Protein AF-A0A1Y1MQ77-F1 (afdb_monomer_lite)

Organism: Photinus pyralis (NCBI:txid7054)

Structure (mmCIF, N/CA/C/O backbone):
data_AF-A0A1Y1MQ77-F1
#
_entry.id   AF-A0A1Y1MQ77-F1
#
loop_
_atom_site.group_PDB
_atom_site.id
_atom_site.type_symbol
_atom_site.label_atom_id
_atom_site.label_alt_id
_atom_site.label_comp_id
_atom_site.label_asym_id
_atom_site.label_entity_id
_atom_site.label_seq_id
_atom_site.pdbx_PDB_ins_code
_atom_site.Cartn_x
_atom_site.Cartn_y
_atom_site.Cartn_z
_atom_site.occupancy
_atom_site.B_iso_or_equiv
_atom_site.auth_seq_id
_atom_site.auth_comp_id
_atom_site.auth_asym_id
_atom_site.auth_atom_id
_atom_site.pdbx_PDB_model_num
ATOM 1 N N . SER A 1 1 ? -3.192 15.026 10.049 1.00 52.22 1 SER A N 1
ATOM 2 C CA . SER A 1 1 ? -3.582 14.758 8.651 1.00 52.22 1 SER A CA 1
ATOM 3 C C . SER A 1 1 ? -4.442 13.511 8.616 1.00 52.22 1 SER A C 1
ATOM 5 O O . SER A 1 1 ? -4.082 12.565 9.299 1.00 52.22 1 SER A O 1
ATOM 7 N N . SER A 1 2 ? -5.575 13.502 7.910 1.00 74.06 2 SER A N 1
ATOM 8 C CA . SER A 1 2 ? -6.420 12.309 7.744 1.00 74.06 2 SER A CA 1
ATOM 9 C C . SER A 1 2 ? -6.067 11.591 6.438 1.00 74.06 2 SER A C 1
ATOM 11 O O . SER A 1 2 ? -5.921 12.231 5.397 1.00 74.06 2 SER A O 1
ATOM 13 N N . ILE A 1 3 ? -5.901 10.267 6.482 1.00 86.00 3 ILE A N 1
ATOM 14 C CA . ILE A 1 3 ? -5.677 9.459 5.277 1.00 86.00 3 ILE A CA 1
ATOM 15 C C . ILE A 1 3 ? -6.995 9.326 4.511 1.00 86.00 3 ILE A C 1
ATOM 17 O O . ILE A 1 3 ? -8.005 8.900 5.071 1.00 86.00 3 ILE A O 1
ATOM 21 N N . ILE A 1 4 ? -6.967 9.645 3.214 1.00 92.31 4 ILE A N 1
ATOM 22 C CA . ILE A 1 4 ? -8.084 9.435 2.287 1.00 92.31 4 ILE A CA 1
ATOM 23 C C . ILE A 1 4 ? -7.688 8.323 1.319 1.00 92.31 4 ILE A C 1
ATOM 25 O O . ILE A 1 4 ? -6.794 8.504 0.493 1.00 92.31 4 ILE A O 1
ATOM 29 N N . LEU A 1 5 ? -8.367 7.180 1.410 1.00 93.00 5 LEU A N 1
ATOM 30 C CA . LEU A 1 5 ? -8.202 6.073 0.471 1.00 93.00 5 LEU A CA 1
ATOM 31 C C . LEU A 1 5 ? -9.261 6.147 -0.627 1.00 93.00 5 LEU A C 1
ATOM 33 O O . LEU A 1 5 ? -10.425 6.453 -0.359 1.00 93.00 5 LEU A O 1
ATOM 37 N N . ARG A 1 6 ? -8.857 5.841 -1.862 1.00 94.31 6 ARG A N 1
ATOM 38 C CA . ARG A 1 6 ? -9.754 5.727 -3.014 1.00 94.31 6 ARG A CA 1
ATOM 39 C C . ARG A 1 6 ? -9.504 4.425 -3.757 1.00 94.31 6 ARG A C 1
ATOM 41 O O . ARG A 1 6 ? -8.361 3.973 -3.827 1.00 94.31 6 ARG A O 1
ATOM 48 N N . ASP A 1 7 ? -10.566 3.830 -4.285 1.00 91.19 7 ASP A N 1
ATOM 49 C CA . ASP A 1 7 ? -10.454 2.684 -5.185 1.00 91.19 7 ASP A CA 1
ATOM 50 C C . ASP A 1 7 ? -10.125 3.115 -6.628 1.00 91.19 7 ASP A C 1
ATOM 52 O O . ASP A 1 7 ? -9.948 4.298 -6.931 1.00 91.19 7 ASP A O 1
ATOM 56 N N . TYR A 1 8 ? -10.029 2.139 -7.532 1.00 91.94 8 TYR A N 1
ATOM 57 C CA . TYR A 1 8 ? -9.708 2.376 -8.942 1.00 91.94 8 TYR A CA 1
ATOM 58 C C . TYR A 1 8 ? -10.798 3.147 -9.704 1.00 91.94 8 TYR A C 1
ATOM 60 O O . TYR A 1 8 ? -10.521 3.692 -10.769 1.00 91.94 8 TYR A O 1
ATOM 68 N N . GLN A 1 9 ? -12.020 3.210 -9.168 1.00 95.44 9 GLN A N 1
ATOM 69 C CA . GLN A 1 9 ? -13.136 3.986 -9.714 1.00 95.44 9 GLN A CA 1
ATOM 70 C C . GLN A 1 9 ? -13.212 5.383 -9.084 1.00 95.44 9 GLN A C 1
ATOM 72 O O . GLN A 1 9 ? -14.177 6.108 -9.315 1.00 95.44 9 GLN A O 1
ATOM 77 N N . ASN A 1 10 ? -12.197 5.772 -8.299 1.00 93.75 10 ASN A N 1
ATOM 78 C CA . ASN A 1 10 ? -12.132 7.033 -7.564 1.00 93.75 10 ASN A CA 1
ATOM 79 C C . ASN A 1 10 ? -13.191 7.157 -6.447 1.00 93.75 10 ASN A C 1
ATOM 81 O O . ASN A 1 10 ? -13.445 8.257 -5.950 1.00 93.75 10 ASN A O 1
ATOM 85 N N . THR A 1 11 ? -13.772 6.039 -6.003 1.00 94.44 11 THR A N 1
ATOM 86 C CA . THR A 1 11 ? -14.700 6.009 -4.869 1.00 94.44 11 THR A CA 1
ATOM 87 C C . THR A 1 11 ? -13.918 6.076 -3.565 1.00 94.44 11 THR A C 1
ATOM 89 O O . THR A 1 11 ? -12.953 5.336 -3.366 1.00 94.44 11 THR A O 1
ATOM 92 N N . VAL A 1 12 ? -14.334 6.957 -2.651 1.00 94.81 12 VAL A N 1
ATOM 93 C CA . VAL A 1 12 ? -13.716 7.082 -1.324 1.00 94.81 12 VAL A CA 1
ATOM 94 C C . VAL A 1 12 ? -14.032 5.847 -0.483 1.00 94.81 12 VAL A C 1
ATOM 96 O O . VAL A 1 12 ? -15.191 5.465 -0.333 1.00 94.81 12 VAL A O 1
ATOM 99 N N . ILE A 1 13 ? -12.997 5.245 0.100 1.00 94.25 13 ILE A N 1
ATOM 100 C CA . ILE A 1 13 ? -13.124 4.106 1.009 1.00 94.25 13 ILE A CA 1
ATOM 101 C C . ILE A 1 13 ? -13.224 4.647 2.441 1.00 94.25 13 ILE A C 1
ATOM 103 O O . ILE A 1 13 ? -12.276 5.287 2.903 1.00 94.25 13 ILE A O 1
ATOM 107 N N . PRO A 1 14 ? -14.327 4.392 3.170 1.00 94.94 14 PRO A N 1
ATOM 108 C CA . PRO A 1 14 ? -14.449 4.827 4.556 1.00 94.94 14 PRO A CA 1
ATOM 109 C C . PRO A 1 14 ? -13.414 4.134 5.455 1.00 94.94 14 PRO A C 1
ATOM 111 O O . PRO A 1 14 ? -13.288 2.904 5.441 1.00 94.94 14 PRO A O 1
ATOM 114 N N . THR A 1 15 ? -12.690 4.920 6.250 1.00 94.12 15 THR A N 1
ATOM 115 C CA . THR A 1 15 ? -11.643 4.462 7.172 1.00 94.12 15 THR A CA 1
ATOM 116 C C . THR A 1 15 ? -12.095 4.613 8.625 1.00 94.12 15 THR A C 1
ATOM 118 O O . THR A 1 15 ? -12.717 5.606 8.993 1.00 94.12 15 THR A O 1
ATOM 121 N N . LEU A 1 16 ? -11.800 3.608 9.453 1.00 94.62 16 LEU A N 1
ATOM 122 C CA . LEU A 1 16 ? -12.015 3.640 10.904 1.00 94.62 16 LEU A CA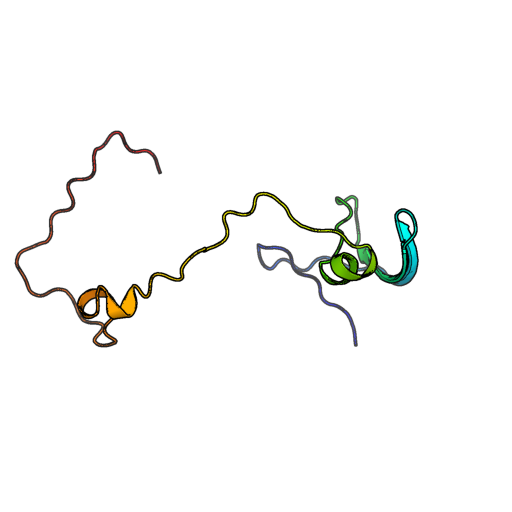 1
ATOM 123 C C . LEU A 1 16 ? -10.818 4.248 11.640 1.00 94.62 16 LEU A C 1
ATOM 125 O O . LEU A 1 16 ? -10.986 4.845 12.699 1.00 94.62 16 LEU A O 1
ATOM 129 N N . GLY A 1 17 ? -9.615 4.104 11.084 1.00 93.81 17 GLY A N 1
ATOM 130 C CA . GLY A 1 17 ? -8.409 4.668 11.670 1.00 93.81 17 GLY A CA 1
ATOM 131 C C . GLY A 1 17 ? -7.131 4.091 11.083 1.00 93.81 17 GLY A C 1
ATOM 132 O O . GLY A 1 17 ? -7.154 3.259 10.173 1.00 93.81 17 GLY A O 1
ATOM 133 N N . GLU A 1 18 ? -6.021 4.552 11.640 1.00 95.19 18 GLU A N 1
ATOM 134 C CA . GLU A 1 18 ? -4.669 4.102 11.340 1.00 95.19 18 GLU A CA 1
ATOM 135 C C . GLU A 1 18 ? -3.956 3.788 12.656 1.00 95.19 18 GLU A C 1
ATOM 137 O O . GLU A 1 18 ? -4.107 4.512 13.643 1.00 95.19 18 GLU A O 1
ATOM 142 N N . CYS A 1 19 ? -3.178 2.713 12.673 1.00 95.56 19 CYS A N 1
ATOM 143 C CA . CYS A 1 19 ? -2.286 2.391 13.775 1.00 95.56 19 CYS A CA 1
ATOM 144 C C . CYS A 1 19 ? -0.979 1.791 13.259 1.00 95.56 19 CYS A C 1
ATOM 146 O O . CYS A 1 19 ? -0.870 1.367 12.110 1.00 95.56 19 CYS A O 1
ATOM 148 N N . LEU A 1 20 ? 0.025 1.756 14.129 1.00 97.69 20 LEU A N 1
ATOM 149 C CA . LEU A 1 20 ? 1.244 1.000 13.891 1.00 97.69 20 LEU A CA 1
ATOM 150 C C . LEU A 1 20 ? 1.081 -0.406 14.463 1.00 97.69 20 LEU A C 1
ATOM 152 O O . LEU A 1 20 ? 0.575 -0.568 15.573 1.00 97.69 20 LEU A O 1
ATOM 156 N N . VAL A 1 21 ? 1.525 -1.405 13.709 1.00 97.50 21 VAL A N 1
ATOM 157 C CA . VAL A 1 21 ? 1.509 -2.812 14.117 1.00 97.50 21 VAL A CA 1
ATOM 158 C C . VAL A 1 21 ? 2.884 -3.428 13.929 1.00 97.50 21 VAL A C 1
ATOM 160 O O . VAL A 1 21 ? 3.585 -3.125 12.962 1.00 97.50 21 VAL A O 1
ATOM 163 N N . GLU A 1 22 ? 3.273 -4.293 14.857 1.00 98.00 22 GLU A N 1
ATOM 164 C CA . GLU A 1 22 ? 4.436 -5.157 14.686 1.00 98.00 22 GLU A CA 1
ATOM 165 C C . GLU A 1 22 ? 4.066 -6.320 13.772 1.00 98.00 22 GLU A C 1
ATOM 167 O O . GLU A 1 22 ? 3.021 -6.953 13.935 1.00 98.00 22 GLU A O 1
ATOM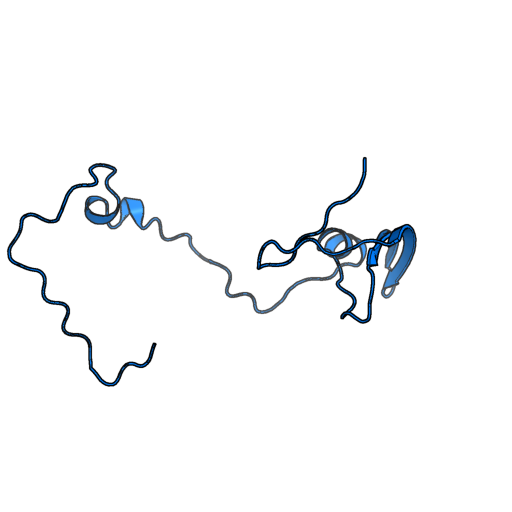 172 N N . VAL A 1 23 ? 4.908 -6.570 12.776 1.00 96.44 23 VAL A N 1
ATOM 173 C CA . VAL A 1 23 ? 4.682 -7.616 11.786 1.00 96.44 23 VAL A CA 1
ATOM 174 C C . VAL A 1 23 ? 5.943 -8.409 11.546 1.00 96.44 23 VAL A C 1
ATOM 176 O O . VAL A 1 23 ? 7.044 -7.859 11.544 1.00 96.44 23 VAL A O 1
ATOM 179 N N . GLU A 1 24 ? 5.761 -9.700 11.288 1.00 96.81 24 GLU A N 1
ATOM 180 C CA . GLU A 1 24 ? 6.858 -10.641 11.117 1.00 96.81 24 GLU A CA 1
ATOM 181 C C . GLU A 1 24 ? 6.645 -11.524 9.891 1.00 96.81 24 GLU A C 1
ATOM 183 O O . GLU A 1 24 ? 5.535 -11.972 9.588 1.00 96.81 24 GLU A O 1
ATOM 188 N N . ARG A 1 25 ? 7.737 -11.792 9.174 1.00 95.62 25 ARG A N 1
ATOM 189 C CA . ARG A 1 25 ? 7.790 -12.769 8.086 1.00 95.62 25 ARG A CA 1
ATOM 190 C C . ARG A 1 25 ? 9.156 -13.444 8.066 1.00 95.62 25 ARG A C 1
ATOM 192 O O . ARG A 1 25 ? 10.145 -12.873 7.600 1.00 95.62 25 ARG A O 1
ATOM 199 N N . GLY A 1 26 ? 9.200 -14.699 8.505 1.00 94.81 26 GLY A N 1
ATOM 200 C CA . GLY A 1 26 ? 10.455 -15.438 8.629 1.00 94.81 26 GLY A CA 1
ATOM 201 C C . GLY A 1 26 ? 11.378 -14.756 9.637 1.00 94.81 26 GLY A C 1
ATOM 202 O O . GLY A 1 26 ? 10.991 -14.561 10.777 1.00 94.81 26 GLY A O 1
ATOM 203 N N . GLN A 1 27 ? 12.580 -14.371 9.204 1.00 96.00 27 GLN A N 1
ATOM 204 C CA . GLN A 1 27 ? 13.584 -13.695 10.043 1.00 96.00 27 GLN A CA 1
ATOM 205 C C . GLN A 1 27 ? 13.520 -12.158 9.952 1.00 96.00 27 GLN A C 1
ATOM 207 O O . GLN A 1 27 ? 14.470 -11.471 10.322 1.00 96.00 27 GLN A O 1
ATOM 212 N N . ARG A 1 28 ? 12.448 -11.603 9.371 1.00 96.38 28 ARG A N 1
ATOM 213 C CA . ARG A 1 28 ? 12.257 -10.156 9.220 1.00 96.38 28 ARG A CA 1
ATOM 214 C C . ARG A 1 28 ? 11.084 -9.698 10.071 1.00 96.38 28 ARG A C 1
ATOM 216 O O . ARG A 1 28 ? 9.987 -10.225 9.898 1.00 96.38 28 ARG A O 1
ATOM 223 N N . SER A 1 29 ? 11.313 -8.669 10.878 1.00 96.94 29 SER A N 1
ATOM 224 C CA . SER A 1 29 ? 10.285 -8.010 11.684 1.00 96.94 29 SER A CA 1
ATOM 225 C C . SER A 1 29 ? 10.358 -6.497 11.489 1.00 96.94 29 SER A C 1
ATOM 227 O O . SER A 1 29 ? 11.441 -5.939 11.285 1.00 96.94 29 SER A O 1
ATOM 229 N N . ALA A 1 30 ? 9.208 -5.827 11.498 1.00 97.31 30 ALA A N 1
ATOM 230 C CA . ALA A 1 30 ? 9.118 -4.376 11.369 1.00 97.31 30 ALA A CA 1
ATOM 231 C C . ALA A 1 30 ? 7.829 -3.840 12.003 1.00 97.31 30 ALA A C 1
ATOM 233 O O . ALA A 1 30 ? 6.811 -4.523 12.030 1.00 97.31 30 ALA A O 1
ATOM 234 N N . THR A 1 31 ? 7.853 -2.582 12.439 1.00 98.12 31 THR A N 1
ATOM 235 C CA . THR A 1 31 ? 6.647 -1.837 12.816 1.00 98.12 31 THR A CA 1
ATOM 236 C C . THR A 1 31 ? 6.144 -1.058 11.603 1.00 98.12 31 THR A C 1
ATOM 238 O O . THR A 1 31 ? 6.863 -0.203 11.082 1.00 98.12 31 THR A O 1
ATOM 241 N N . LEU A 1 32 ? 4.934 -1.354 11.123 1.00 97.25 32 LEU A N 1
ATOM 242 C CA . LEU A 1 32 ? 4.384 -0.801 9.879 1.00 97.25 32 LEU A CA 1
ATOM 243 C C . LEU A 1 32 ? 2.962 -0.250 10.069 1.00 97.25 32 LEU A C 1
ATOM 245 O O . LEU A 1 32 ? 2.240 -0.713 10.951 1.00 97.25 32 LEU A O 1
ATOM 249 N N . PRO A 1 33 ? 2.538 0.733 9.250 1.00 96.19 33 PRO A N 1
ATOM 250 C CA . PRO A 1 33 ? 1.197 1.299 9.340 1.00 96.19 33 PRO A CA 1
ATOM 251 C C . PRO A 1 33 ? 0.139 0.328 8.810 1.00 96.19 33 PRO A C 1
ATOM 253 O O . PRO A 1 33 ? 0.284 -0.236 7.719 1.00 96.19 33 PRO A O 1
ATOM 256 N N . LEU A 1 34 ? -0.944 0.194 9.573 1.00 96.12 34 LEU A N 1
ATOM 257 C CA . LEU A 1 34 ? -2.169 -0.523 9.249 1.00 96.12 34 LEU A CA 1
ATOM 258 C C . LEU A 1 34 ? -3.333 0.469 9.217 1.00 96.12 34 LEU A C 1
ATOM 260 O O . LEU A 1 34 ? -3.583 1.182 10.186 1.00 96.12 34 LEU A O 1
ATOM 264 N N . ILE A 1 35 ? -4.077 0.470 8.113 1.00 95.81 35 ILE A N 1
ATOM 265 C CA . ILE A 1 35 ? -5.292 1.272 7.961 1.00 95.81 35 ILE A CA 1
ATOM 266 C C . ILE A 1 35 ? -6.494 0.338 8.060 1.00 95.81 35 ILE A C 1
ATOM 268 O O . ILE A 1 35 ? -6.613 -0.618 7.292 1.00 95.81 35 ILE A O 1
ATOM 272 N N . VAL A 1 36 ? -7.403 0.632 8.986 1.00 95.31 36 VAL A N 1
ATOM 273 C CA . VAL A 1 36 ? -8.641 -0.129 9.169 1.00 95.31 36 VAL A CA 1
ATOM 274 C C . VAL A 1 36 ? -9.745 0.536 8.353 1.00 95.31 36 VAL A C 1
ATOM 276 O O . VAL A 1 36 ? -9.988 1.735 8.484 1.00 95.31 36 VAL A O 1
ATOM 279 N N . THR A 1 37 ? -10.420 -0.235 7.500 1.00 94.75 37 THR A N 1
ATOM 280 C CA . THR A 1 37 ? -11.526 0.250 6.655 1.00 94.75 37 THR A CA 1
ATOM 281 C C . THR A 1 37 ? -12.867 -0.290 7.135 1.00 94.75 37 THR A C 1
ATOM 283 O O . THR A 1 37 ? -12.926 -1.282 7.859 1.00 94.75 37 THR A O 1
ATOM 286 N N . VAL A 1 38 ? -13.953 0.380 6.753 1.00 94.50 38 VAL A N 1
ATOM 287 C CA . VAL A 1 38 ? -15.314 -0.059 7.080 1.00 94.50 38 VAL A CA 1
ATOM 288 C C . VAL A 1 38 ? -15.758 -1.184 6.140 1.00 94.50 38 VAL A C 1
ATOM 290 O O . VAL A 1 38 ? -15.634 -1.084 4.912 1.00 94.50 38 VAL A O 1
ATOM 293 N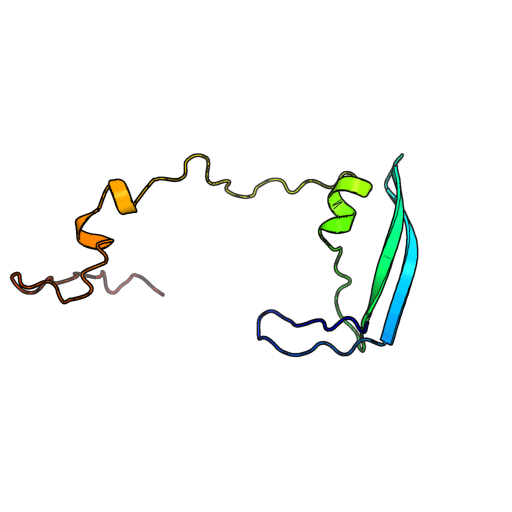 N . GLY A 1 39 ? -16.373 -2.213 6.729 1.00 92.56 39 GLY A N 1
ATOM 294 C CA . GLY A 1 39 ? -16.993 -3.334 6.024 1.00 92.56 39 GLY A CA 1
ATOM 295 C C . GLY A 1 39 ? -16.066 -4.534 5.831 1.00 92.56 39 GLY A C 1
ATOM 296 O O . GLY A 1 39 ? -14.909 -4.528 6.240 1.00 92.56 39 GLY A O 1
ATOM 297 N N . ASN A 1 40 ? -16.597 -5.584 5.205 1.00 89.62 40 ASN A N 1
ATOM 298 C CA . ASN A 1 40 ? -15.837 -6.790 4.894 1.00 89.62 40 ASN A CA 1
ATOM 299 C C . ASN A 1 40 ? -15.175 -6.648 3.516 1.00 89.62 40 ASN A C 1
ATOM 301 O O . ASN A 1 40 ? -15.859 -6.635 2.490 1.00 89.62 40 ASN A O 1
ATOM 305 N N . ARG A 1 41 ? -13.851 -6.496 3.495 1.00 87.62 41 ARG A N 1
ATOM 306 C CA . ARG A 1 41 ? -13.035 -6.330 2.285 1.00 87.62 41 ARG A CA 1
ATOM 307 C C . ARG A 1 41 ? -11.782 -7.184 2.420 1.00 87.62 41 ARG A C 1
ATOM 309 O O . ARG A 1 41 ? -11.321 -7.429 3.532 1.00 87.62 41 ARG A O 1
ATOM 316 N N . ALA A 1 42 ? -11.212 -7.607 1.295 1.00 92.56 42 ALA A N 1
ATOM 317 C CA . ALA A 1 42 ? -9.924 -8.288 1.312 1.00 92.56 42 ALA A CA 1
ATOM 318 C C . ALA A 1 42 ? -8.854 -7.384 1.945 1.00 92.56 42 ALA A C 1
ATOM 320 O O . ALA A 1 42 ? -8.737 -6.210 1.587 1.00 92.56 42 ALA A O 1
ATOM 321 N N . SER A 1 43 ? -8.070 -7.934 2.873 1.00 93.31 43 SER A N 1
ATOM 322 C CA . SER A 1 43 ? -6.913 -7.235 3.427 1.00 93.31 43 SER A CA 1
ATOM 323 C C . SER A 1 43 ? -5.868 -7.036 2.334 1.00 93.31 43 SER A C 1
ATOM 325 O O . SER A 1 43 ? -5.484 -7.981 1.646 1.00 93.31 43 SER A O 1
ATOM 327 N N . LEU A 1 44 ? -5.407 -5.798 2.178 1.00 94.00 44 LEU A N 1
ATOM 328 C CA . LEU A 1 44 ? -4.404 -5.434 1.187 1.00 94.00 44 LEU A CA 1
ATOM 329 C C . LEU A 1 44 ? -3.090 -5.101 1.882 1.00 94.00 44 LEU A C 1
ATOM 331 O O . LEU A 1 44 ? -3.065 -4.363 2.865 1.00 94.00 44 LEU A O 1
ATOM 335 N N . LEU A 1 45 ? -1.995 -5.616 1.330 1.00 93.25 45 LEU A N 1
ATOM 336 C CA . LEU A 1 45 ? -0.649 -5.327 1.800 1.00 93.25 45 LEU A CA 1
ATOM 337 C C . LEU A 1 45 ? -0.038 -4.238 0.912 1.00 93.25 45 LEU A C 1
ATOM 339 O O . LEU A 1 45 ? 0.133 -4.416 -0.295 1.00 93.25 45 LEU A O 1
ATOM 343 N N . GLY A 1 46 ? 0.245 -3.082 1.511 1.00 92.75 46 GLY A N 1
ATOM 344 C CA . GLY A 1 46 ? 0.794 -1.929 0.801 1.00 92.75 46 GLY A CA 1
ATOM 345 C C . GLY A 1 46 ? 2.225 -2.168 0.317 1.00 92.75 46 GLY A C 1
ATOM 346 O O . GLY A 1 46 ? 2.992 -2.909 0.927 1.00 92.75 46 GLY A O 1
ATOM 347 N N . AR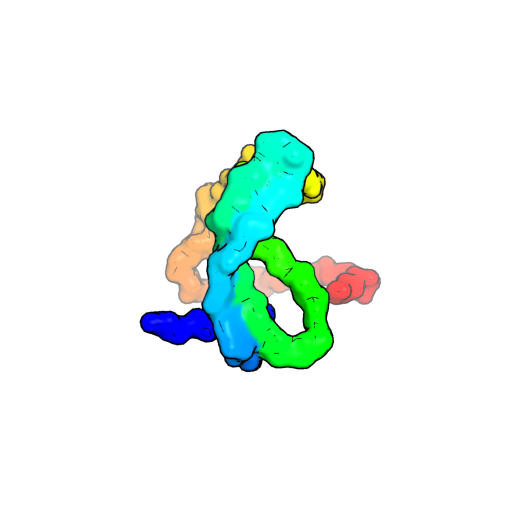G A 1 47 ? 2.635 -1.493 -0.765 1.00 93.94 47 ARG A N 1
ATOM 348 C CA . ARG A 1 47 ? 4.000 -1.624 -1.318 1.00 93.94 47 ARG A CA 1
ATOM 349 C C . ARG A 1 47 ? 5.100 -1.250 -0.319 1.00 93.94 47 ARG A C 1
ATOM 351 O O . ARG A 1 47 ? 6.189 -1.803 -0.381 1.00 93.94 47 ARG A O 1
ATOM 358 N N . ASN A 1 48 ? 4.813 -0.359 0.628 1.00 93.31 48 ASN A N 1
ATOM 359 C CA . ASN A 1 48 ? 5.736 0.028 1.700 1.00 93.31 48 ASN A CA 1
ATOM 360 C C . ASN A 1 48 ? 6.116 -1.141 2.629 1.00 93.31 48 ASN A C 1
ATOM 362 O O . ASN A 1 48 ? 7.152 -1.085 3.284 1.00 93.31 48 ASN A O 1
ATOM 366 N N . TRP A 1 49 ? 5.318 -2.211 2.666 1.00 96.19 49 TRP A N 1
ATOM 367 C CA . TRP A 1 49 ? 5.627 -3.416 3.434 1.00 96.19 49 TRP A CA 1
ATOM 368 C C . TRP A 1 49 ? 6.581 -4.361 2.690 1.00 96.19 49 TRP A C 1
ATOM 370 O O . TRP A 1 49 ? 7.185 -5.229 3.317 1.00 96.19 49 TRP A O 1
ATOM 380 N N . PHE A 1 50 ? 6.746 -4.212 1.369 1.00 95.00 50 PHE A N 1
ATOM 381 C CA . PHE A 1 50 ? 7.449 -5.201 0.550 1.00 95.00 50 PHE A CA 1
ATOM 382 C C . PHE A 1 50 ? 8.923 -5.297 0.903 1.00 95.00 50 PHE A C 1
ATOM 384 O O . PHE A 1 50 ? 9.396 -6.377 1.231 1.00 95.00 50 PHE A O 1
ATOM 391 N N . GLU A 1 51 ? 9.639 -4.178 0.894 1.00 94.12 51 GLU A N 1
ATOM 392 C CA . GLU A 1 51 ? 11.061 -4.154 1.241 1.00 94.12 51 GLU A CA 1
ATOM 393 C C . GLU A 1 51 ? 11.290 -4.667 2.672 1.00 94.12 51 GLU A C 1
ATOM 395 O O . GLU A 1 51 ? 12.131 -5.534 2.906 1.00 94.12 51 GLU A O 1
ATOM 400 N N . LYS A 1 52 ? 10.471 -4.195 3.620 1.00 96.31 52 LYS A N 1
ATOM 401 C CA . LYS A 1 52 ? 10.594 -4.503 5.053 1.00 96.31 52 LYS A CA 1
ATOM 402 C C . LYS A 1 52 ? 10.361 -5.980 5.358 1.00 96.31 52 LYS A C 1
ATOM 404 O O . LYS A 1 52 ? 11.056 -6.552 6.189 1.00 96.31 52 LYS A O 1
ATOM 409 N N . LEU A 1 53 ? 9.447 -6.618 4.630 1.00 95.75 53 LEU A N 1
ATOM 410 C CA . LEU A 1 53 ? 9.173 -8.052 4.741 1.00 95.75 53 LEU A CA 1
ATOM 411 C C . LEU A 1 53 ? 9.933 -8.892 3.701 1.00 95.75 53 LEU A C 1
ATOM 413 O O . LEU A 1 53 ? 9.776 -10.114 3.655 1.00 95.75 53 LEU A O 1
ATOM 417 N N . GLY A 1 54 ? 10.751 -8.257 2.857 1.00 94.31 54 GLY A N 1
ATOM 418 C CA . GLY A 1 54 ? 11.419 -8.830 1.685 1.00 94.31 54 GLY A CA 1
ATOM 419 C C . GLY A 1 54 ? 10.494 -9.628 0.767 1.00 94.31 54 GLY A C 1
ATOM 420 O O . GLY A 1 54 ? 10.773 -10.780 0.424 1.00 94.31 54 GLY A O 1
ATOM 421 N N . LEU A 1 55 ? 9.345 -9.045 0.437 1.00 93.25 55 LEU A N 1
ATOM 422 C CA . LEU A 1 55 ? 8.447 -9.502 -0.615 1.00 93.25 55 LEU A CA 1
ATOM 423 C C . LEU A 1 55 ? 8.961 -8.992 -1.961 1.00 93.25 55 LEU A C 1
ATOM 425 O O . LEU A 1 55 ? 9.363 -7.837 -2.091 1.00 93.25 55 LEU A O 1
ATOM 429 N N . THR A 1 56 ? 8.904 -9.848 -2.970 1.00 89.50 56 THR A N 1
ATOM 430 C CA . THR A 1 56 ? 9.225 -9.513 -4.357 1.00 89.50 56 THR A CA 1
ATOM 431 C C . THR A 1 56 ? 8.072 -9.962 -5.243 1.00 89.50 56 THR A C 1
ATOM 433 O O . THR A 1 56 ? 7.414 -10.963 -4.961 1.00 89.50 56 THR A O 1
ATOM 436 N N . ILE A 1 57 ? 7.795 -9.200 -6.300 1.00 84.75 57 ILE A N 1
ATOM 437 C CA . ILE A 1 57 ? 6.815 -9.594 -7.314 1.00 84.75 57 ILE A CA 1
ATOM 438 C C . ILE A 1 57 ? 7.585 -10.289 -8.433 1.00 84.75 57 ILE A C 1
ATOM 440 O O . ILE A 1 57 ? 8.429 -9.668 -9.077 1.00 84.75 57 ILE A O 1
ATOM 444 N N . ALA A 1 58 ? 7.306 -11.570 -8.651 1.00 82.31 58 ALA A N 1
ATOM 445 C CA . ALA A 1 58 ? 7.824 -12.332 -9.783 1.00 82.31 58 ALA A CA 1
ATOM 446 C C . ALA A 1 58 ? 6.780 -12.385 -10.912 1.00 82.31 58 ALA A C 1
ATOM 448 O O . ALA A 1 58 ? 5.582 -12.292 -10.652 1.00 82.31 58 ALA A O 1
ATOM 449 N N . GLY A 1 59 ? 7.224 -12.544 -12.162 1.00 71.62 59 GLY A N 1
ATOM 450 C CA . GLY A 1 59 ? 6.324 -12.769 -13.303 1.00 71.62 59 GLY A CA 1
ATOM 451 C C . GLY A 1 59 ? 5.635 -11.523 -13.867 1.00 71.62 59 GLY A C 1
ATOM 452 O O . GLY A 1 59 ? 4.752 -11.649 -14.709 1.00 71.62 59 GLY A O 1
ATOM 453 N N . VAL A 1 60 ? 6.036 -10.318 -13.456 1.00 69.38 60 VAL A N 1
ATOM 454 C CA . VAL A 1 60 ? 5.650 -9.106 -14.191 1.00 69.38 60 VAL A CA 1
ATOM 455 C C . VAL A 1 60 ? 6.427 -9.113 -15.500 1.00 69.38 60 VAL A C 1
ATOM 457 O O . VAL A 1 60 ? 7.653 -9.216 -15.466 1.00 69.38 60 VAL A O 1
ATOM 460 N N . SER A 1 61 ? 5.735 -9.001 -16.637 1.00 65.88 61 SER A N 1
ATOM 461 C CA . SER A 1 61 ? 6.384 -8.693 -17.914 1.00 65.88 61 SER A CA 1
ATOM 462 C C . SER A 1 61 ? 7.047 -7.328 -17.771 1.00 65.88 61 SER A C 1
ATOM 464 O O . SER A 1 61 ? 6.407 -6.287 -17.917 1.00 65.88 61 SER A O 1
ATOM 466 N N . GLN A 1 62 ? 8.314 -7.331 -17.371 1.00 60.75 62 GLN A N 1
ATOM 467 C CA . GLN A 1 62 ? 9.093 -6.117 -17.244 1.00 60.75 62 GLN A CA 1
ATOM 468 C C . GLN A 1 62 ? 9.340 -5.582 -18.649 1.00 60.75 62 GLN A C 1
ATOM 470 O O . GLN A 1 62 ? 9.640 -6.340 -19.570 1.00 60.75 62 GLN A O 1
ATOM 475 N N . ILE A 1 63 ? 9.200 -4.271 -18.818 1.00 63.59 63 ILE A N 1
ATOM 476 C CA . ILE A 1 63 ? 9.631 -3.599 -20.038 1.00 63.59 63 ILE A CA 1
ATOM 477 C C . ILE A 1 63 ? 11.161 -3.691 -20.042 1.00 63.59 63 ILE A C 1
ATOM 479 O O . ILE A 1 63 ? 11.841 -2.883 -19.418 1.00 63.59 63 ILE A O 1
ATOM 483 N N . VAL A 1 64 ? 11.693 -4.743 -20.670 1.00 65.19 64 VAL A N 1
ATOM 484 C CA . VAL A 1 64 ? 13.139 -5.025 -20.738 1.00 65.19 64 VAL A CA 1
ATOM 485 C C . VAL A 1 64 ? 13.859 -3.952 -21.563 1.00 65.19 64 VAL A C 1
ATOM 487 O O . VAL A 1 64 ? 15.035 -3.671 -21.355 1.00 65.19 64 VAL A O 1
ATOM 490 N N . SER A 1 65 ? 13.122 -3.295 -22.456 1.00 64.88 65 SER A N 1
ATOM 491 C CA . SER A 1 65 ? 13.563 -2.149 -23.237 1.00 64.88 65 SER A CA 1
ATOM 492 C C . SER A 1 65 ? 12.397 -1.186 -23.401 1.00 64.88 65 SER A C 1
ATOM 494 O O . SER A 1 65 ? 11.350 -1.563 -23.933 1.00 64.88 65 SER A O 1
ATOM 496 N N . VAL A 1 66 ? 12.564 0.061 -22.964 1.00 65.00 66 VAL A N 1
ATOM 497 C CA . VAL A 1 66 ? 11.653 1.132 -23.368 1.00 65.00 66 VAL A CA 1
ATOM 498 C C . VAL A 1 66 ? 11.946 1.387 -24.841 1.00 65.00 66 VAL A C 1
ATOM 500 O O . VAL A 1 66 ? 12.912 2.069 -25.173 1.00 65.00 66 VAL A O 1
ATOM 503 N N . ILE A 1 67 ? 11.166 0.772 -25.730 1.00 69.81 67 ILE A N 1
ATOM 504 C CA . ILE A 1 67 ? 11.189 1.144 -27.141 1.00 69.81 67 ILE A CA 1
ATOM 505 C C . ILE A 1 67 ? 10.760 2.607 -27.179 1.00 69.81 67 ILE A C 1
ATOM 507 O O . ILE A 1 67 ? 9.677 2.963 -26.707 1.00 69.81 67 ILE A O 1
ATOM 511 N N . ASN A 1 68 ? 11.653 3.471 -27.653 1.00 76.81 68 ASN A N 1
ATOM 512 C CA . ASN A 1 68 ? 11.386 4.895 -27.756 1.00 76.81 68 ASN A CA 1
ATOM 513 C C . ASN A 1 68 ? 10.500 5.135 -28.983 1.00 76.81 68 ASN A C 1
ATOM 515 O O . ASN A 1 68 ? 10.961 5.643 -30.000 1.00 76.81 68 ASN A O 1
ATOM 519 N N . TYR A 1 69 ? 9.229 4.733 -28.894 1.00 78.00 69 TYR A N 1
ATOM 520 C CA . TYR A 1 69 ? 8.244 4.894 -29.965 1.00 78.00 69 TYR A CA 1
ATOM 521 C C . TYR A 1 69 ? 8.169 6.326 -30.516 1.00 78.00 69 TYR A C 1
ATOM 523 O O . TYR A 1 69 ? 8.054 6.461 -31.731 1.00 78.00 69 TYR A O 1
ATOM 531 N N . PRO A 1 70 ? 8.311 7.393 -29.698 1.00 78.06 70 PRO A N 1
ATOM 532 C CA . PRO A 1 70 ? 8.422 8.752 -30.226 1.00 78.06 70 PRO A CA 1
ATOM 533 C C . PRO A 1 70 ? 9.598 8.965 -31.186 1.00 78.06 70 PRO A C 1
ATOM 535 O O . PRO A 1 70 ? 9.484 9.734 -32.132 1.00 78.06 70 PRO A O 1
ATOM 538 N N . GLN A 1 71 ? 10.727 8.294 -30.953 1.00 78.56 71 GLN A N 1
ATOM 539 C CA . GLN A 1 71 ? 11.904 8.368 -31.820 1.00 78.56 71 GLN A CA 1
ATOM 540 C C . GLN A 1 71 ? 11.791 7.447 -33.040 1.00 78.56 71 GLN A C 1
ATOM 542 O O . GLN A 1 71 ? 12.295 7.790 -34.105 1.00 78.56 71 GLN A O 1
ATOM 547 N N . GLU A 1 72 ? 11.156 6.285 -32.891 1.00 80.56 72 GLU A N 1
ATOM 548 C CA . GLU A 1 72 ? 10.952 5.324 -33.983 1.00 80.56 72 GLU A CA 1
ATOM 549 C C . GLU A 1 72 ? 9.860 5.785 -34.964 1.00 80.56 72 GLU A C 1
ATOM 551 O O . GLU A 1 72 ? 9.977 5.565 -36.167 1.00 80.56 72 GLU A O 1
ATOM 556 N N . TYR A 1 73 ? 8.835 6.484 -34.465 1.00 79.31 73 TYR A N 1
ATOM 557 C CA . TYR A 1 73 ? 7.686 6.964 -35.237 1.00 79.31 73 TYR A CA 1
ATOM 558 C C . TYR A 1 73 ? 7.425 8.462 -34.998 1.00 79.31 73 TYR A C 1
ATOM 560 O O . TYR A 1 73 ? 6.352 8.836 -34.513 1.00 79.31 73 TYR A O 1
ATOM 568 N N . PRO A 1 74 ? 8.374 9.350 -35.344 1.00 77.94 74 PRO A N 1
ATOM 569 C CA . PRO A 1 74 ? 8.254 10.783 -35.069 1.00 77.94 74 PRO A CA 1
ATOM 570 C C . PRO A 1 74 ? 7.018 11.414 -35.726 1.00 77.94 74 PRO A C 1
ATOM 572 O O . PRO A 1 74 ? 6.436 12.331 -35.160 1.00 77.94 74 PRO A O 1
ATOM 575 N N . ASP A 1 75 ? 6.556 10.881 -36.860 1.00 72.06 75 ASP A N 1
ATOM 576 C CA . ASP A 1 75 ? 5.357 11.362 -37.560 1.00 72.06 75 ASP A CA 1
ATOM 577 C C . ASP A 1 75 ? 4.040 11.028 -36.836 1.00 72.06 75 ASP A C 1
ATOM 579 O O . ASP A 1 75 ? 3.036 11.708 -37.036 1.00 72.06 75 ASP A O 1
ATOM 583 N N . VAL A 1 76 ? 4.026 9.978 -36.004 1.00 72.56 76 VAL A N 1
ATOM 584 C CA . VAL A 1 76 ? 2.852 9.556 -35.213 1.00 72.56 76 VAL A CA 1
ATOM 585 C C . VAL A 1 76 ? 2.777 10.325 -33.895 1.00 72.56 76 VAL A C 1
ATOM 587 O O . VAL A 1 76 ? 1.687 10.610 -33.402 1.00 72.56 76 VAL A O 1
ATOM 590 N N . PHE A 1 77 ? 3.939 10.644 -33.321 1.00 73.75 77 PHE A N 1
ATOM 591 C CA . PHE A 1 77 ? 4.074 11.259 -32.000 1.00 73.75 77 PHE A CA 1
ATOM 592 C C . PHE A 1 77 ? 4.520 12.726 -32.053 1.00 73.75 77 PHE A C 1
ATOM 594 O O . PHE A 1 77 ? 4.924 13.279 -31.027 1.00 73.75 77 PHE A O 1
ATOM 601 N N . ASN A 1 78 ? 4.462 13.367 -33.224 1.00 74.75 78 ASN A N 1
ATOM 602 C CA . ASN A 1 78 ? 4.708 14.798 -33.323 1.00 74.75 78 ASN A CA 1
ATOM 603 C C . ASN A 1 78 ? 3.653 15.581 -32.521 1.00 74.75 78 ASN A C 1
ATOM 605 O O . ASN A 1 78 ? 2.508 15.168 -32.336 1.00 74.75 78 ASN A O 1
ATOM 609 N N . THR A 1 79 ? 4.061 16.733 -31.997 1.00 66.50 79 THR A N 1
ATOM 610 C CA . THR A 1 79 ? 3.172 17.641 -31.256 1.00 66.50 79 THR A CA 1
ATOM 611 C C . THR A 1 79 ? 2.227 18.419 -32.168 1.00 66.50 79 THR A C 1
ATOM 613 O O . THR A 1 79 ? 1.325 19.100 -31.678 1.00 66.50 79 THR A O 1
ATOM 616 N N . ASP A 1 80 ? 2.408 18.293 -33.483 1.00 68.69 80 ASP A N 1
ATOM 617 C CA . ASP A 1 80 ? 1.559 18.866 -34.520 1.00 68.69 80 ASP A CA 1
ATOM 618 C C . ASP A 1 80 ? 0.283 18.022 -34.662 1.00 68.69 80 ASP A C 1
ATOM 620 O O . ASP A 1 80 ? 0.009 17.389 -35.680 1.00 68.69 80 ASP A O 1
ATOM 624 N N . LEU A 1 81 ? -0.523 17.994 -33.599 1.00 58.56 81 LEU A N 1
ATOM 625 C CA . LEU A 1 81 ? -1.861 17.413 -33.615 1.00 58.56 81 LEU A CA 1
ATOM 626 C C . LEU A 1 81 ? -2.686 18.063 -34.733 1.00 58.56 81 LEU A C 1
ATOM 628 O O . LEU A 1 81 ? -3.151 19.196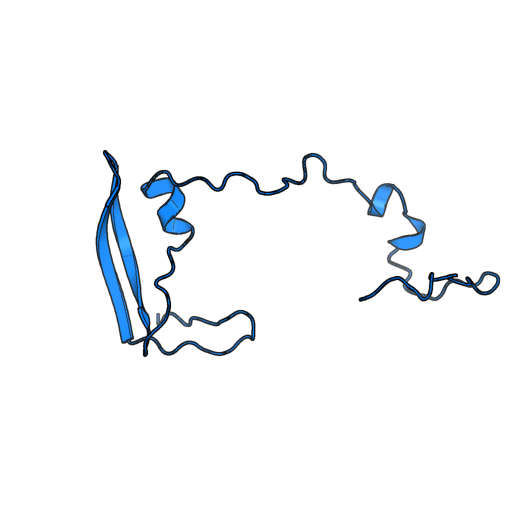 -34.613 1.00 58.56 81 LEU A O 1
ATOM 632 N N . GLY A 1 82 ? -2.888 17.332 -35.828 1.00 56.88 82 GLY A N 1
ATOM 633 C CA . GLY A 1 82 ? -3.615 17.873 -36.967 1.00 56.88 82 GLY A CA 1
ATOM 634 C C . GLY A 1 82 ? -3.665 16.937 -38.160 1.00 56.88 82 GLY A C 1
ATOM 635 O O . GLY A 1 82 ? -2.973 17.176 -39.136 1.00 56.88 82 GLY A O 1
ATOM 636 N N . SER A 1 83 ? -4.546 15.932 -38.073 1.00 59.84 83 SER A N 1
ATOM 637 C CA . SER A 1 83 ? -5.135 15.153 -39.180 1.00 59.84 83 SER A CA 1
ATOM 638 C C . SER A 1 83 ? -4.195 14.777 -40.332 1.00 59.84 83 SER A C 1
ATOM 640 O O . SER A 1 83 ? -3.871 15.592 -41.189 1.00 59.84 83 SER A O 1
ATOM 642 N N . TYR A 1 84 ? -3.869 13.486 -40.422 1.00 58.19 84 TYR A N 1
ATOM 643 C CA . TYR A 1 84 ? -3.364 12.868 -41.647 1.00 58.19 84 TYR A CA 1
ATOM 644 C C . TYR A 1 84 ? -4.071 13.450 -42.894 1.00 58.19 84 TYR A C 1
ATOM 646 O O . TYR A 1 84 ? -5.289 13.338 -43.029 1.00 58.19 84 TYR A O 1
ATOM 654 N N . ARG A 1 85 ? -3.309 14.109 -43.781 1.00 64.56 85 ARG A N 1
ATOM 655 C CA . ARG A 1 85 ? -3.814 14.780 -45.000 1.00 64.56 85 ARG A CA 1
ATOM 656 C C . ARG A 1 85 ? -3.615 13.964 -46.283 1.00 64.56 85 ARG A C 1
ATOM 658 O O . ARG A 1 85 ? -3.794 14.495 -47.376 1.00 64.56 85 ARG A O 1
ATOM 665 N N . GLY A 1 86 ? -3.194 12.705 -46.161 1.00 66.88 86 GLY A N 1
ATOM 666 C CA . GLY A 1 86 ? -3.036 11.794 -47.296 1.00 66.88 86 GLY A CA 1
ATOM 667 C C . GLY A 1 86 ? -4.351 11.103 -47.705 1.00 66.88 86 GLY A C 1
ATOM 668 O O . GLY A 1 86 ? -5.408 11.397 -47.141 1.00 66.88 86 GLY A O 1
ATOM 669 N N . PRO A 1 87 ? -4.315 10.180 -48.684 1.00 65.75 87 PRO A N 1
ATOM 670 C CA . PRO A 1 87 ? -5.479 9.392 -49.102 1.00 65.75 87 PRO A CA 1
ATOM 671 C C . PRO A 1 87 ? -6.067 8.580 -47.936 1.00 65.75 87 PRO A C 1
ATOM 673 O O . PRO A 1 87 ? -5.290 7.987 -47.199 1.00 65.75 87 PRO A O 1
ATOM 676 N N . PRO A 1 88 ? -7.401 8.482 -47.776 1.00 65.50 88 PRO A N 1
ATOM 677 C CA . PRO A 1 88 ? -8.038 7.855 -46.616 1.00 65.50 88 PRO A CA 1
ATOM 678 C C . PRO A 1 88 ? -7.369 6.542 -46.196 1.00 65.50 88 PRO A C 1
ATOM 680 O O . PRO A 1 88 ? -7.337 5.577 -46.962 1.00 65.50 88 PRO A O 1
ATOM 683 N N . VAL A 1 89 ? -6.846 6.498 -44.968 1.00 65.19 89 VAL A N 1
ATOM 684 C CA . VAL A 1 89 ? -6.289 5.262 -44.411 1.00 65.19 89 VAL A CA 1
ATOM 685 C C . VAL A 1 89 ? -7.457 4.335 -44.099 1.00 65.19 89 VAL A C 1
ATOM 687 O O . VAL A 1 89 ? -8.250 4.602 -43.198 1.00 65.19 89 VAL A O 1
ATOM 690 N N . SER A 1 90 ? -7.583 3.247 -44.856 1.00 68.19 90 SER A N 1
ATOM 691 C CA . SER A 1 90 ? -8.543 2.191 -44.542 1.00 68.19 90 SER A CA 1
ATOM 692 C C . SER A 1 90 ? -7.884 1.157 -43.634 1.00 68.19 90 SER A C 1
ATOM 694 O O . SER A 1 90 ? -6.909 0.507 -44.004 1.00 68.19 90 SER A O 1
ATOM 696 N N . PHE A 1 91 ? -8.411 1.011 -42.420 1.00 55.91 91 PHE A N 1
ATOM 697 C CA . PHE A 1 91 ? -8.065 -0.105 -41.549 1.00 55.91 91 PHE A CA 1
ATOM 698 C C . PHE A 1 91 ? -8.967 -1.285 -41.898 1.00 55.91 91 PHE A C 1
ATOM 700 O O . PHE A 1 91 ? -10.163 -1.278 -41.606 1.00 55.91 91 PHE A O 1
ATOM 707 N N . SER A 1 92 ? -8.399 -2.306 -42.535 1.00 69.81 92 SER A N 1
ATOM 708 C CA . SER A 1 92 ? -9.091 -3.580 -42.729 1.00 69.81 92 SER A CA 1
ATOM 709 C C . SER A 1 92 ? -8.973 -4.399 -41.447 1.00 69.81 92 SER A C 1
ATOM 711 O O . SER A 1 92 ? -8.024 -5.156 -41.267 1.00 69.81 92 SER A O 1
ATOM 713 N N . LEU A 1 93 ? -9.914 -4.196 -40.527 1.00 69.31 93 LEU A N 1
ATOM 714 C CA . LEU A 1 93 ? -10.047 -5.024 -39.331 1.00 69.31 93 LEU A CA 1
ATOM 715 C C . LEU A 1 93 ? -10.739 -6.337 -39.703 1.00 69.31 93 LEU A C 1
ATOM 717 O O . LEU A 1 93 ? -11.814 -6.334 -40.309 1.00 69.31 93 LEU A O 1
ATOM 721 N N . ASP A 1 94 ? -10.131 -7.460 -39.327 1.00 77.62 94 ASP A N 1
ATOM 722 C CA . ASP A 1 94 ? -10.793 -8.757 -39.401 1.00 77.62 94 ASP A CA 1
ATOM 723 C C . ASP A 1 94 ? -11.996 -8.751 -38.447 1.00 77.62 94 ASP A C 1
ATOM 725 O O . ASP A 1 94 ? -11.864 -8.544 -37.239 1.00 77.62 94 ASP A O 1
ATOM 729 N N . LYS A 1 95 ? -13.186 -8.978 -39.011 1.00 73.25 95 LYS A N 1
ATOM 730 C CA . LYS A 1 95 ? -14.474 -8.955 -38.302 1.00 73.25 95 LYS A CA 1
ATOM 731 C C . LYS A 1 95 ? -14.574 -10.010 -37.197 1.00 73.25 95 LYS A C 1
ATOM 733 O O . LYS A 1 95 ? -15.505 -9.951 -36.397 1.00 73.25 95 LYS A O 1
ATOM 738 N N . ASN A 1 96 ? -13.661 -10.978 -37.165 1.00 82.31 96 ASN A N 1
ATOM 739 C CA . ASN A 1 96 ? -13.636 -12.040 -36.164 1.00 82.31 96 ASN A CA 1
ATOM 740 C C . ASN A 1 96 ? -12.809 -11.690 -34.919 1.00 82.31 96 ASN A C 1
ATOM 742 O O . ASN A 1 96 ? -12.851 -12.437 -33.938 1.00 82.31 96 ASN A O 1
ATOM 746 N N . VAL A 1 97 ? -12.075 -10.573 -34.929 1.00 68.25 97 VAL A N 1
ATOM 747 C CA . VAL A 1 97 ? -11.333 -10.111 -33.752 1.00 68.25 97 VAL A CA 1
ATOM 748 C C . VAL A 1 97 ? -12.326 -9.504 -32.762 1.00 68.25 97 VAL A C 1
ATOM 750 O O . VAL A 1 97 ? -12.981 -8.504 -33.049 1.00 68.25 97 VAL A O 1
ATOM 753 N N . LYS A 1 98 ? -12.475 -10.147 -31.600 1.00 59.91 98 LYS A N 1
ATOM 754 C CA . LYS A 1 98 ? -13.329 -9.654 -30.514 1.00 59.91 98 LYS A CA 1
ATOM 755 C C . LYS A 1 98 ? -12.598 -8.570 -29.702 1.00 59.91 98 LYS A C 1
ATOM 757 O O . LYS A 1 98 ? -11.372 -8.653 -29.623 1.00 59.91 98 LYS A O 1
ATOM 762 N N . PRO A 1 99 ? -13.331 -7.593 -29.128 1.00 52.78 99 PRO A N 1
ATOM 763 C CA . PRO A 1 99 ? -12.759 -6.546 -28.278 1.00 52.78 99 PRO A CA 1
ATOM 764 C C . PRO A 1 99 ? -12.038 -7.096 -27.047 1.00 52.78 99 PRO A C 1
ATOM 766 O O . PRO A 1 99 ? -12.494 -8.141 -26.522 1.00 52.78 99 PRO A O 1
#

Secondary structure (DSSP, 8-state):
----EE-TT-PEEPEEEEEEEEEEETTEEEEEEEEEESSS------THHHHHHT---------SS---HHHH-TTTS-S------SS-------TT---

Radius of gyration: 23.58 Å; chains: 1; bounding box: 31×34×64 Å

pLDDT: mean 82.87, std 13.88, range [52.22, 98.12]

Sequence (99 aa):
SSIILRDYQNTVIPTL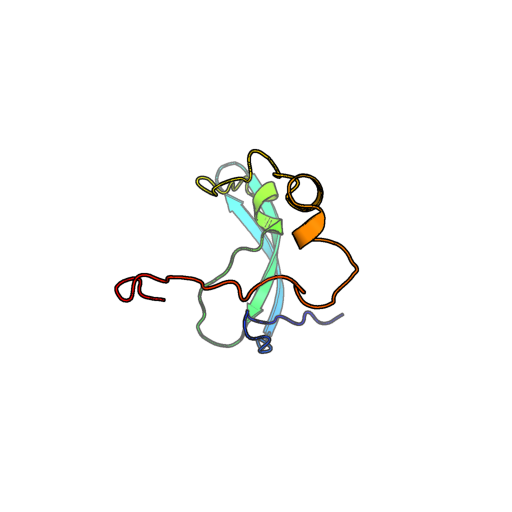GECLVEVERGQRSATLPLIVTVGNRASLLGRNWFEKLGLTIAGVSQIVSVINYPQEYPDVFNTDLGSYRGPPVSFSLDKNVKP

Foldseek 3Di:
DDDWDADPVRHTFAWPDKDWDWDDDDPFIDTDIDTHTPDDDDDDDDPVVCVRNVNDDPDDPDCPDPPPCCVVCVVVPPPPPDDDPDDDDDDPDDPPDDD